Protein AF-A0AAD7JKG0-F1 (afdb_monomer_lite)

Foldseek 3Di:
DPPDDDDDPVVVLVVLCVCCVVPVVCLVVQCPPDPVSVVSRVLVNQQAQAQAALVSVVVVVVVPVVDDLVSNQVRHAHYEHEPHSPDDPVVVLVSLVSHLNHQEYHYRDDDDDPPVVVVSVVSNVRHDD

Secondary structure (DSSP, 8-state):
-PPP-PPPHHHHHHHHHHHHHH-GGGHHHHTTS-HHHHHHHHHHHHHEEEE-SHHHHHHHHHHHHHS-HHHHHHH--EEEEETTS---HHHHHHHHHH-TT-SEEEEE--SPPPTTTHHHHHT-TT-B-

Structure (mmCIF, N/CA/C/O backbone):
data_AF-A0AAD7JKG0-F1
#
_entry.id   AF-A0AAD7JKG0-F1
#
loop_
_atom_site.group_PDB
_atom_site.id
_atom_site.type_symbol
_atom_site.label_atom_id
_atom_site.label_alt_id
_atom_site.label_comp_id
_atom_site.label_asym_id
_atom_site.label_entity_id
_atom_site.label_seq_id
_atom_site.pdbx_PDB_ins_code
_atom_site.Cartn_x
_atom_site.Cartn_y
_atom_site.Cartn_z
_atom_site.occupancy
_atom_site.B_iso_or_equiv
_atom_site.auth_seq_id
_atom_site.auth_comp_id
_atom_site.auth_asym_id
_atom_site.auth_atom_id
_atom_site.pdbx_PDB_model_num
ATOM 1 N N . MET A 1 1 ? -18.645 13.462 36.920 1.00 46.62 1 MET A N 1
ATOM 2 C CA . MET A 1 1 ? -17.991 13.693 35.619 1.00 46.62 1 MET A CA 1
ATOM 3 C C . MET A 1 1 ? -18.339 12.491 34.778 1.00 46.62 1 MET A C 1
ATOM 5 O O . MET A 1 1 ? -17.689 11.463 34.912 1.00 46.62 1 MET A O 1
ATOM 9 N N . ASP A 1 2 ? -19.439 12.583 34.039 1.00 54.81 2 ASP A N 1
ATOM 10 C CA . ASP A 1 2 ? -19.833 11.528 33.114 1.00 54.81 2 ASP A CA 1
ATOM 11 C C . ASP A 1 2 ? -18.795 11.497 31.996 1.00 54.81 2 ASP A C 1
ATOM 13 O O . ASP A 1 2 ? -18.535 1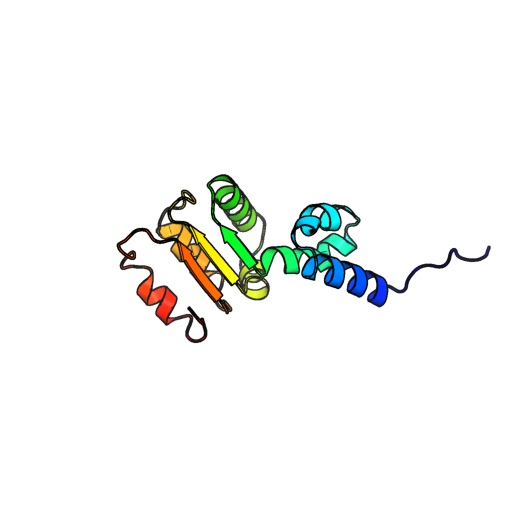2.517 31.355 1.00 54.81 2 ASP A O 1
ATOM 17 N N . ALA A 1 3 ? -18.111 10.363 31.851 1.00 70.75 3 ALA A N 1
ATOM 18 C CA . ALA A 1 3 ? -17.165 10.175 30.767 1.00 70.75 3 ALA A CA 1
ATOM 19 C C . ALA A 1 3 ? -17.933 10.312 29.449 1.00 70.75 3 ALA A C 1
ATOM 21 O O . ALA A 1 3 ? -18.944 9.638 29.245 1.00 70.75 3 ALA A O 1
ATOM 22 N N . GLU A 1 4 ? -17.472 11.210 28.583 1.00 76.75 4 GLU A N 1
ATOM 23 C CA . GLU A 1 4 ? -18.023 11.370 27.243 1.00 76.75 4 GLU A CA 1
ATOM 24 C C . GLU A 1 4 ? -18.021 9.997 26.546 1.00 76.75 4 GLU A C 1
ATOM 26 O O . GLU A 1 4 ? -17.022 9.273 26.651 1.00 76.75 4 GLU A O 1
ATOM 31 N N . PRO A 1 5 ? -19.132 9.574 25.916 1.00 75.94 5 PRO A N 1
ATOM 32 C CA . PRO A 1 5 ? -19.237 8.229 25.371 1.00 75.94 5 PRO A CA 1
ATOM 33 C C . PRO A 1 5 ? -18.178 8.025 24.282 1.00 75.94 5 PRO A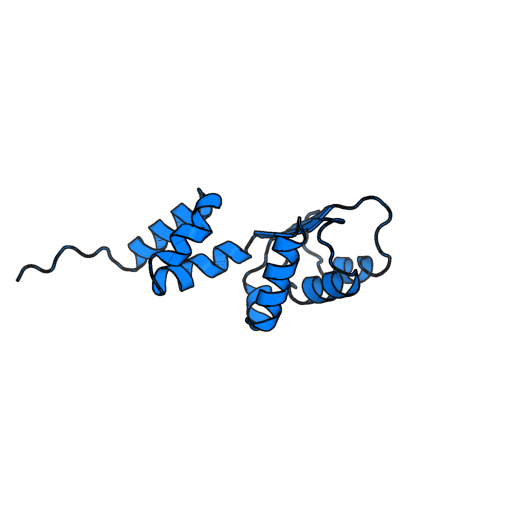 C 1
ATOM 35 O O . PRO A 1 5 ? -18.280 8.561 23.181 1.00 75.94 5 PRO A O 1
ATOM 38 N N . ALA A 1 6 ? -17.149 7.242 24.605 1.00 83.31 6 ALA A N 1
ATOM 39 C CA . ALA A 1 6 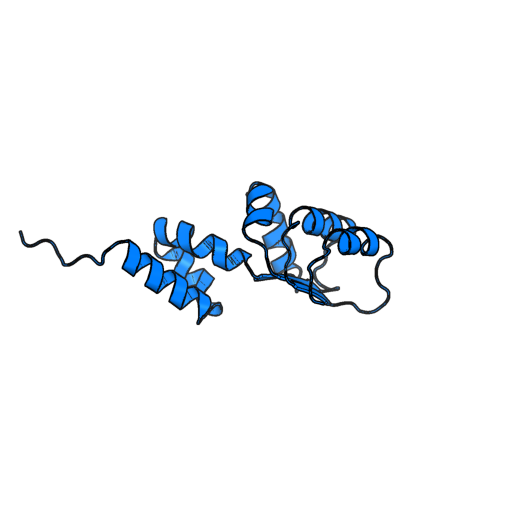? -16.090 6.868 23.681 1.00 83.31 6 ALA A CA 1
ATOM 40 C C . ALA A 1 6 ? -16.459 5.563 22.975 1.00 83.31 6 ALA A C 1
ATOM 42 O O . ALA A 1 6 ? -16.879 4.591 23.609 1.00 83.31 6 ALA A O 1
ATOM 43 N N . LEU A 1 7 ? -16.277 5.531 21.655 1.00 86.56 7 LEU A N 1
ATOM 44 C CA . LEU A 1 7 ? -16.452 4.306 20.892 1.00 86.56 7 LEU A CA 1
ATOM 45 C C . LEU A 1 7 ? -15.395 3.270 21.331 1.00 86.56 7 LEU A C 1
ATOM 47 O O . LEU A 1 7 ? -14.215 3.621 21.444 1.00 86.56 7 LEU A O 1
ATOM 51 N N . PRO A 1 8 ? -15.776 2.001 21.565 1.00 93.31 8 PRO A N 1
ATOM 52 C CA . PRO A 1 8 ? -14.818 0.926 21.795 1.00 93.31 8 PRO A CA 1
ATOM 53 C C . PRO A 1 8 ? -13.779 0.828 20.674 1.00 93.31 8 PRO A C 1
ATOM 55 O O . PRO A 1 8 ? -14.098 1.024 19.501 1.00 93.31 8 PRO A O 1
ATOM 58 N N . LEU A 1 9 ? -12.547 0.465 21.039 1.00 93.00 9 LEU A N 1
ATOM 59 C CA . LEU A 1 9 ? -11.406 0.403 20.122 1.00 93.00 9 LEU A CA 1
ATOM 60 C C . LEU A 1 9 ? -11.674 -0.443 18.875 1.00 93.00 9 LEU A C 1
ATOM 62 O O . LEU A 1 9 ? -11.341 -0.039 17.764 1.00 93.00 9 LEU A O 1
ATOM 66 N N . ASP A 1 10 ? -12.248 -1.623 19.082 1.00 93.81 10 ASP A N 1
ATOM 67 C CA . ASP A 1 10 ? -12.435 -2.603 18.017 1.00 93.81 10 ASP A CA 1
ATOM 68 C C . ASP A 1 10 ? -13.464 -2.106 16.998 1.00 93.81 10 ASP A C 1
ATOM 70 O O . ASP A 1 10 ? -13.252 -2.243 15.796 1.00 93.81 10 ASP A O 1
ATOM 74 N N . LEU A 1 11 ? -14.512 -1.420 17.471 1.00 95.62 11 LEU A N 1
ATOM 75 C CA . LEU A 1 11 ? -15.510 -0.786 16.610 1.00 95.62 11 LEU A CA 1
ATOM 76 C C . LEU A 1 11 ? -14.927 0.419 15.866 1.00 95.62 11 LEU A C 1
ATOM 78 O O . LEU A 1 11 ? -15.203 0.598 14.684 1.00 95.62 11 LEU A O 1
ATOM 82 N N . GLU A 1 12 ? -14.096 1.233 16.527 1.00 94.81 12 GLU A N 1
ATOM 83 C CA . GLU A 1 12 ? -13.381 2.336 15.869 1.00 94.81 12 GLU A CA 1
ATOM 84 C C . GLU A 1 12 ? -12.546 1.799 14.701 1.00 94.81 12 GLU A C 1
ATOM 86 O O . GLU A 1 12 ? -12.648 2.288 13.573 1.00 94.81 12 GLU A O 1
ATOM 91 N N . ARG A 1 13 ? -11.768 0.744 14.956 1.00 95.25 13 ARG A N 1
ATOM 92 C CA . ARG A 1 13 ? -10.941 0.085 13.949 1.00 95.25 13 ARG A CA 1
ATOM 93 C C . ARG A 1 13 ? -11.773 -0.479 12.800 1.00 95.25 13 ARG A C 1
ATOM 95 O O . ARG A 1 13 ? -11.451 -0.201 11.647 1.00 95.25 13 ARG A O 1
ATOM 102 N N . GLU A 1 14 ? -12.836 -1.220 13.101 1.00 96.12 14 GLU A N 1
ATOM 103 C CA . GLU A 1 14 ? -13.714 -1.824 12.094 1.00 96.12 14 GLU A CA 1
ATOM 104 C C . GLU A 1 14 ? -14.333 -0.768 11.169 1.00 96.12 14 GLU A C 1
ATOM 106 O O . GLU A 1 14 ? -14.355 -0.949 9.949 1.00 96.12 14 GLU A O 1
ATOM 111 N N . ILE A 1 15 ? -14.767 0.372 11.718 1.00 95.56 15 ILE A N 1
ATOM 112 C CA . ILE A 1 15 ? -15.310 1.486 10.930 1.00 95.56 15 ILE A CA 1
ATOM 113 C C . ILE A 1 15 ? -14.256 2.030 9.962 1.00 95.56 15 ILE A C 1
ATOM 115 O O . ILE A 1 15 ? -14.544 2.196 8.774 1.00 95.56 15 ILE A O 1
ATOM 119 N N . PHE A 1 16 ? -13.035 2.298 10.440 1.00 96.25 16 PHE A N 1
ATOM 120 C CA . PHE A 1 16 ? -11.973 2.837 9.588 1.00 96.25 16 PHE A CA 1
ATOM 121 C C . PHE A 1 16 ? -11.526 1.841 8.515 1.00 96.25 16 PHE A C 1
ATOM 123 O O . PHE A 1 16 ? -11.352 2.239 7.362 1.00 96.25 16 PHE A O 1
ATOM 130 N N . GLU A 1 17 ? -11.360 0.563 8.862 1.00 95.31 17 GLU A N 1
ATOM 131 C CA . GLU A 1 17 ? -10.977 -0.480 7.905 1.00 95.31 17 GLU A CA 1
ATOM 132 C C . GLU A 1 17 ? -12.070 -0.677 6.846 1.00 95.31 17 GLU A C 1
ATOM 134 O O . GLU A 1 17 ? -11.778 -0.716 5.650 1.00 95.31 17 GLU A O 1
ATOM 139 N N . THR A 1 18 ? -13.340 -0.696 7.255 1.00 95.44 18 THR A N 1
ATOM 140 C CA . THR A 1 18 ? -14.480 -0.808 6.336 1.00 95.44 18 THR A CA 1
ATOM 141 C C . THR A 1 18 ? -14.570 0.398 5.403 1.00 95.44 18 THR A C 1
ATOM 143 O O . THR A 1 18 ? -14.716 0.234 4.191 1.00 95.44 18 THR A O 1
ATOM 146 N N . ALA A 1 19 ? -14.426 1.617 5.931 1.00 95.25 19 ALA A N 1
ATOM 147 C CA . ALA A 1 19 ? -14.427 2.835 5.124 1.00 95.25 19 ALA A CA 1
ATOM 148 C C . ALA A 1 19 ? -13.272 2.849 4.109 1.00 95.25 19 ALA A C 1
ATOM 150 O O . ALA A 1 19 ? -13.479 3.186 2.943 1.00 95.25 19 ALA A O 1
ATOM 151 N N . ALA A 1 20 ? -12.078 2.430 4.531 1.00 93.69 20 ALA A N 1
ATOM 152 C CA . ALA A 1 20 ? -10.905 2.310 3.673 1.00 93.69 20 ALA A CA 1
ATOM 153 C C . ALA A 1 20 ? -11.104 1.300 2.530 1.00 93.69 20 ALA A C 1
ATOM 155 O O . ALA A 1 20 ? -10.705 1.575 1.397 1.00 93.69 20 ALA A O 1
ATOM 156 N N . LEU A 1 21 ? -11.731 0.153 2.810 1.00 91.56 21 LEU A N 1
ATOM 157 C CA . LEU A 1 21 ? -12.002 -0.890 1.817 1.00 91.56 21 LEU A CA 1
ATOM 158 C C . LEU A 1 21 ? -13.101 -0.489 0.824 1.00 91.56 21 LEU A C 1
ATOM 160 O O . LEU A 1 21 ? -12.953 -0.729 -0.373 1.00 91.56 21 LEU A O 1
ATOM 164 N N . LEU A 1 22 ? -14.186 0.126 1.303 1.00 93.62 22 LEU A N 1
ATOM 165 C CA . LEU A 1 22 ? -15.305 0.557 0.455 1.00 93.62 22 LEU A CA 1
ATOM 166 C C . LEU A 1 22 ? -14.967 1.801 -0.374 1.00 93.62 22 LEU A C 1
ATOM 168 O O . LEU A 1 22 ? -15.438 1.935 -1.504 1.00 93.62 22 LEU A O 1
ATOM 172 N N . TYR A 1 23 ? -14.130 2.695 0.160 1.00 93.38 23 TYR A N 1
ATOM 173 C CA . TYR A 1 23 ? -13.771 3.960 -0.479 1.00 93.38 23 TYR A CA 1
ATOM 174 C C . TYR A 1 23 ? -12.249 4.181 -0.501 1.00 93.38 23 TYR A C 1
ATOM 176 O O . TYR A 1 23 ? -11.750 5.093 0.169 1.00 93.38 23 TYR A O 1
ATOM 184 N N . PRO A 1 24 ? -11.486 3.434 -1.325 1.00 88.06 24 PRO A N 1
ATOM 185 C CA . PRO A 1 24 ? -10.021 3.520 -1.357 1.00 88.06 24 PRO A CA 1
ATOM 186 C C . PRO A 1 24 ? -9.478 4.929 -1.638 1.00 88.06 24 PRO A C 1
ATOM 188 O O . PRO A 1 24 ? -8.419 5.303 -1.142 1.00 88.06 24 PRO A O 1
ATOM 191 N N . GLY A 1 25 ? -10.223 5.759 -2.378 1.00 88.25 25 GLY A N 1
ATOM 192 C CA . GLY A 1 25 ? -9.860 7.161 -2.628 1.00 88.25 25 GLY A CA 1
ATOM 193 C C . GLY A 1 25 ? -9.770 8.027 -1.363 1.00 88.25 25 GLY A C 1
ATOM 194 O O . GLY A 1 25 ? -9.145 9.084 -1.392 1.00 88.25 25 GLY A O 1
ATOM 195 N N . THR A 1 26 ? -10.351 7.580 -0.244 1.00 91.38 26 THR A N 1
ATOM 196 C CA . THR A 1 26 ? -10.310 8.284 1.047 1.00 91.38 26 THR A CA 1
ATOM 197 C C . THR A 1 26 ? -9.122 7.885 1.923 1.00 91.38 26 THR A C 1
ATOM 199 O O . THR A 1 26 ? -8.832 8.594 2.886 1.00 91.38 26 THR A O 1
ATOM 202 N N . LEU A 1 27 ? -8.387 6.818 1.575 1.00 90.94 27 LEU A N 1
ATOM 203 C CA . LEU A 1 27 ? -7.233 6.316 2.335 1.00 90.94 27 LEU A CA 1
ATOM 204 C C . LEU A 1 27 ? -6.243 7.422 2.750 1.00 90.94 27 LEU A C 1
ATOM 206 O O . LEU A 1 27 ? -5.915 7.489 3.936 1.00 90.94 27 LEU A O 1
ATOM 210 N N . PRO A 1 28 ? -5.801 8.343 1.862 1.00 90.38 28 PRO A N 1
ATOM 211 C CA . PRO A 1 28 ? -4.862 9.398 2.252 1.00 90.38 28 PRO A CA 1
ATOM 212 C C . PRO A 1 28 ? -5.417 10.340 3.327 1.00 90.38 28 PRO A C 1
ATOM 214 O O . PRO A 1 28 ? -4.657 10.884 4.125 1.00 90.38 28 PRO A O 1
ATOM 217 N N . THR A 1 29 ? -6.736 10.539 3.353 1.00 94.38 29 THR A N 1
ATOM 218 C CA . THR A 1 29 ? -7.420 11.345 4.368 1.00 94.38 29 THR A CA 1
ATOM 219 C C . THR A 1 29 ? -7.533 10.572 5.677 1.00 94.38 29 THR A C 1
ATOM 221 O O . THR A 1 29 ? -7.200 11.116 6.729 1.00 94.38 29 THR A O 1
ATOM 224 N N . LEU A 1 30 ? -7.927 9.294 5.620 1.00 93.81 30 LEU A N 1
ATOM 225 C CA . LEU A 1 30 ? -8.068 8.436 6.803 1.00 93.81 30 LEU A CA 1
ATOM 226 C C . LEU A 1 30 ? -6.737 8.257 7.545 1.00 93.81 30 LEU A C 1
ATOM 228 O O . LEU A 1 30 ? -6.693 8.364 8.768 1.00 93.81 30 LEU A O 1
ATOM 232 N N . LEU A 1 31 ? -5.628 8.103 6.817 1.00 92.81 31 LEU A N 1
ATOM 233 C CA . LEU A 1 31 ? -4.283 7.983 7.397 1.00 92.81 31 LEU A CA 1
ATOM 234 C C . LEU A 1 31 ? -3.853 9.199 8.233 1.00 92.81 31 LEU A C 1
ATOM 236 O O . LEU A 1 31 ? -2.924 9.101 9.032 1.00 92.81 31 LEU A O 1
ATOM 240 N N . ARG A 1 32 ? -4.508 10.352 8.058 1.00 94.56 32 ARG A N 1
ATOM 241 C CA . ARG A 1 32 ? -4.182 11.601 8.761 1.00 94.56 32 ARG A CA 1
ATOM 242 C C . ARG A 1 32 ? -5.025 11.834 10.012 1.00 94.56 32 ARG A C 1
ATOM 244 O O . ARG A 1 32 ? -4.766 12.806 10.714 1.00 94.56 32 ARG A O 1
ATOM 251 N N . VAL A 1 33 ? -6.009 10.975 10.291 1.00 94.94 33 VAL A N 1
ATOM 252 C CA . VAL A 1 33 ? -6.951 11.156 11.406 1.00 94.94 33 VAL A CA 1
ATOM 253 C C . VAL A 1 33 ? -6.251 11.018 12.756 1.00 94.94 33 VAL A C 1
ATOM 255 O O . VAL A 1 33 ? -6.383 11.880 13.620 1.00 94.94 33 VAL A O 1
ATOM 258 N N . SER A 1 34 ? -5.486 9.943 12.953 1.00 94.38 34 SER A N 1
ATOM 259 C CA . SER A 1 34 ? -4.718 9.720 14.178 1.00 94.38 34 SER A CA 1
ATOM 260 C C . SER A 1 34 ? -3.580 8.729 13.942 1.00 94.38 34 SER A C 1
ATOM 262 O O . SER A 1 34 ? -3.580 7.978 12.967 1.00 94.38 34 SER A O 1
ATOM 264 N N . ARG A 1 35 ? -2.614 8.673 14.871 1.00 94.12 35 ARG A N 1
ATOM 265 C CA . ARG A 1 35 ? -1.528 7.677 14.813 1.00 94.12 35 ARG A CA 1
ATOM 266 C C . ARG A 1 35 ? -2.050 6.236 14.855 1.00 94.12 35 ARG A C 1
ATOM 268 O O . ARG A 1 35 ? -1.446 5.373 14.230 1.00 94.12 35 ARG A O 1
ATOM 275 N N . ARG A 1 36 ? -3.154 5.969 15.566 1.00 94.19 36 ARG A N 1
ATOM 276 C CA . ARG A 1 36 ? -3.743 4.621 15.632 1.00 94.19 36 ARG A CA 1
ATOM 277 C C . ARG A 1 36 ? -4.374 4.225 14.307 1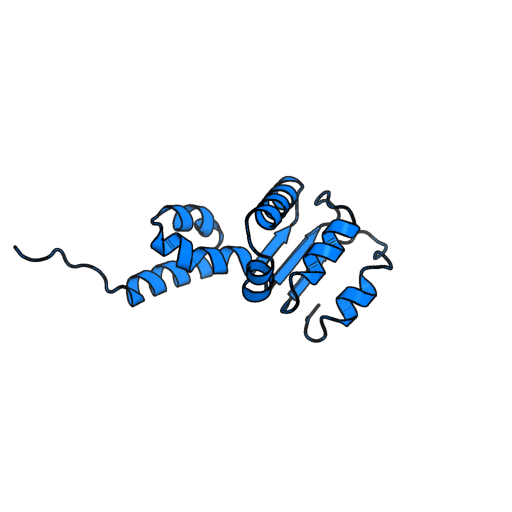.00 94.19 36 ARG A C 1
ATOM 279 O O . ARG A 1 36 ? -4.092 3.145 13.804 1.00 94.19 36 ARG A O 1
ATOM 286 N N . VAL A 1 37 ? -5.150 5.136 13.718 1.00 94.25 37 VAL A N 1
ATOM 287 C CA . VAL A 1 37 ? -5.771 4.917 12.407 1.00 94.25 37 VAL A CA 1
ATOM 288 C C . VAL A 1 37 ? -4.700 4.714 11.340 1.00 94.25 37 VAL A C 1
ATOM 290 O O . VAL A 1 37 ? -4.838 3.821 10.514 1.00 94.25 37 VAL A O 1
ATOM 293 N N . LEU A 1 38 ? -3.589 5.457 11.399 1.00 94.00 38 LEU A N 1
ATOM 294 C CA . LEU A 1 38 ? -2.449 5.223 10.513 1.00 94.00 38 LEU A CA 1
ATOM 295 C C . LEU A 1 38 ? -1.958 3.772 10.596 1.00 94.00 38 LEU A C 1
ATOM 297 O O . LEU A 1 38 ? -1.824 3.130 9.563 1.00 94.00 38 LEU A O 1
ATOM 301 N N . VAL A 1 39 ? -1.750 3.234 11.800 1.00 93.31 39 VAL A N 1
ATOM 302 C CA . VAL A 1 39 ? -1.278 1.849 11.985 1.00 93.31 39 VAL A CA 1
ATOM 303 C C . VAL A 1 39 ? -2.274 0.819 11.441 1.00 93.31 39 VAL A C 1
ATOM 305 O O . VAL A 1 39 ? -1.854 -0.179 10.864 1.00 93.31 39 VAL A O 1
ATOM 308 N N . TRP A 1 40 ? -3.579 1.048 11.598 1.00 94.38 40 TRP A N 1
ATOM 309 C CA . TRP A 1 40 ? -4.606 0.122 11.105 1.00 94.38 40 TRP A CA 1
ATOM 310 C C . TRP A 1 40 ? -4.766 0.164 9.584 1.00 94.38 40 TRP A C 1
ATOM 312 O O . TRP A 1 40 ? -4.950 -0.868 8.945 1.00 94.38 40 TRP A O 1
ATOM 322 N N . ILE A 1 41 ? -4.683 1.358 8.998 1.00 95.12 41 ILE A N 1
ATOM 323 C CA . ILE A 1 41 ? -5.047 1.600 7.600 1.00 95.12 41 ILE A CA 1
ATOM 324 C C . ILE A 1 41 ? -3.849 1.548 6.657 1.00 95.12 41 ILE A C 1
ATOM 326 O O . ILE A 1 41 ? -4.013 1.222 5.482 1.00 95.12 41 ILE A O 1
ATOM 330 N N . GLU A 1 42 ? -2.635 1.819 7.137 1.00 92.69 42 GLU A N 1
ATOM 331 C CA . GLU A 1 42 ? -1.439 1.763 6.298 1.00 92.69 42 GLU A CA 1
ATOM 332 C C . GLU A 1 42 ? -1.267 0.395 5.606 1.00 92.69 42 GLU A C 1
ATOM 334 O O . GLU A 1 42 ? -1.092 0.400 4.389 1.00 92.69 42 GLU A O 1
ATOM 339 N N . PRO A 1 43 ? -1.431 -0.766 6.270 1.00 92.56 43 PRO A N 1
ATOM 340 C CA . PRO A 1 43 ? -1.461 -2.071 5.598 1.00 92.56 43 PRO A CA 1
ATOM 341 C C . PRO A 1 43 ? -2.418 -2.144 4.398 1.00 92.56 43 PRO A C 1
ATOM 343 O O . PRO A 1 43 ? -2.068 -2.678 3.345 1.00 92.56 43 PRO A O 1
ATOM 346 N N . LEU A 1 44 ? -3.613 -1.557 4.523 1.00 91.62 44 LEU A N 1
ATOM 347 C CA . LEU A 1 44 ? -4.634 -1.567 3.474 1.00 91.62 44 LEU A CA 1
ATOM 348 C C . LEU A 1 44 ? -4.234 -0.712 2.268 1.00 91.62 44 LEU A C 1
ATOM 350 O O . LEU A 1 44 ? -4.541 -1.084 1.137 1.00 91.62 44 LEU A O 1
ATOM 354 N N . LEU A 1 45 ? -3.503 0.387 2.490 1.00 90.81 45 LEU A N 1
ATOM 355 C CA . LEU A 1 45 ? -2.957 1.211 1.407 1.00 90.81 45 LEU A CA 1
ATOM 356 C C . LEU A 1 45 ? -1.968 0.421 0.538 1.00 90.81 45 LEU A C 1
ATOM 358 O O . LEU A 1 45 ? -1.967 0.571 -0.682 1.00 90.81 45 LEU A O 1
ATOM 362 N N . TYR A 1 46 ? -1.137 -0.422 1.154 1.00 91.56 46 TYR A N 1
ATOM 363 C CA . TYR A 1 46 ? -0.130 -1.212 0.438 1.00 91.56 46 TYR A CA 1
ATOM 364 C C . TYR A 1 46 ? -0.671 -2.541 -0.101 1.00 91.56 46 TYR A C 1
ATOM 366 O O . TYR A 1 46 ? 0.019 -3.208 -0.870 1.00 91.56 46 TYR A O 1
ATOM 374 N N . ARG A 1 47 ? -1.914 -2.907 0.234 1.00 90.94 47 ARG A N 1
ATOM 375 C CA . ARG A 1 47 ? -2.528 -4.166 -0.203 1.00 90.94 47 ARG A CA 1
ATOM 376 C C . ARG A 1 47 ? -2.599 -4.308 -1.718 1.00 90.94 47 ARG A C 1
ATOM 378 O O . ARG A 1 47 ? -2.321 -5.387 -2.247 1.00 90.94 47 ARG A O 1
ATOM 385 N N . ALA A 1 48 ? -2.955 -3.226 -2.403 1.00 89.06 48 ALA A N 1
ATOM 386 C CA . ALA A 1 48 ? -3.042 -3.162 -3.854 1.00 89.06 48 ALA A CA 1
ATOM 387 C C . ALA A 1 48 ? -2.247 -1.962 -4.380 1.00 89.06 48 ALA A C 1
ATOM 389 O O . ALA A 1 48 ? -2.737 -0.834 -4.412 1.00 89.06 48 ALA A O 1
ATOM 390 N N . LEU A 1 49 ? -1.008 -2.207 -4.803 1.00 91.38 49 LEU A N 1
ATOM 391 C CA . LEU A 1 49 ? -0.129 -1.169 -5.325 1.00 91.38 49 LEU A CA 1
ATOM 392 C C . LEU A 1 49 ? -0.304 -1.009 -6.829 1.00 91.38 49 LEU A C 1
ATOM 394 O O . LEU A 1 49 ? -0.150 -1.955 -7.600 1.00 91.38 49 LEU A O 1
ATOM 398 N N . ARG A 1 50 ? -0.564 0.226 -7.254 1.00 90.38 50 ARG A N 1
ATOM 399 C CA . ARG A 1 50 ? -0.626 0.609 -8.663 1.00 90.38 50 ARG A CA 1
ATOM 400 C C . ARG A 1 50 ? 0.501 1.585 -8.974 1.00 90.38 50 ARG A C 1
ATOM 402 O O . ARG A 1 50 ? 0.484 2.727 -8.528 1.00 90.38 50 ARG A O 1
ATOM 409 N N . ILE A 1 51 ? 1.470 1.123 -9.753 1.00 91.06 51 ILE A N 1
ATOM 410 C CA . ILE A 1 51 ? 2.653 1.881 -10.157 1.00 91.06 51 ILE A CA 1
ATOM 411 C C . ILE A 1 51 ? 2.493 2.242 -11.631 1.00 91.06 51 ILE A C 1
ATOM 413 O O . ILE A 1 51 ? 2.978 1.544 -12.523 1.00 91.06 51 ILE A O 1
ATOM 417 N N . ASP A 1 52 ? 1.741 3.307 -11.898 1.00 90.00 52 ASP A N 1
ATOM 418 C CA . ASP A 1 52 ? 1.354 3.708 -13.253 1.00 90.00 52 ASP A CA 1
ATOM 419 C C . ASP A 1 52 ? 2.060 4.961 -13.780 1.00 90.00 52 ASP A C 1
ATOM 421 O O . ASP A 1 52 ? 2.047 5.207 -14.986 1.00 90.00 52 ASP A O 1
ATOM 425 N N . SER A 1 53 ? 2.733 5.699 -12.900 1.00 90.62 53 SER A N 1
ATOM 426 C CA . SER A 1 53 ? 3.401 6.960 -13.214 1.00 90.62 53 SER A CA 1
ATOM 427 C C . SER A 1 53 ? 4.745 7.107 -12.485 1.00 90.62 53 SER A C 1
ATOM 429 O O . SER A 1 53 ? 4.932 6.515 -11.415 1.00 90.62 53 SER A O 1
ATOM 431 N N . PRO A 1 54 ? 5.660 7.964 -12.984 1.00 90.50 54 PRO A N 1
ATOM 432 C CA . PRO A 1 54 ? 6.916 8.288 -12.297 1.00 90.50 54 PRO A CA 1
ATOM 433 C C . PRO A 1 54 ? 6.723 8.809 -10.870 1.00 90.50 54 PRO A C 1
ATOM 435 O O . PRO A 1 54 ? 7.545 8.556 -9.996 1.00 90.50 54 PRO A O 1
ATOM 438 N N . LYS A 1 55 ? 5.601 9.493 -10.603 1.00 91.19 55 LYS A N 1
ATOM 439 C CA . LYS A 1 55 ? 5.259 9.973 -9.257 1.00 91.19 55 LYS A CA 1
ATOM 440 C C . LYS A 1 55 ? 4.984 8.813 -8.300 1.00 91.19 55 LYS A C 1
ATOM 442 O O . LYS A 1 55 ? 5.527 8.795 -7.201 1.00 91.19 55 LYS A O 1
ATOM 447 N N . THR A 1 56 ? 4.169 7.842 -8.722 1.00 90.50 56 THR A N 1
ATOM 448 C CA . THR A 1 56 ? 3.894 6.637 -7.917 1.00 90.50 56 THR A CA 1
ATOM 449 C C . THR A 1 56 ? 5.144 5.781 -7.737 1.00 90.50 56 THR A C 1
ATOM 451 O O . THR A 1 56 ? 5.402 5.308 -6.639 1.00 90.50 56 THR A O 1
ATOM 454 N N . ALA A 1 57 ? 5.965 5.654 -8.782 1.00 91.00 57 ALA A N 1
ATOM 455 C CA . ALA A 1 57 ? 7.237 4.945 -8.739 1.00 91.00 57 ALA A CA 1
ATOM 456 C C . ALA A 1 57 ? 8.199 5.545 -7.702 1.00 91.00 57 ALA A C 1
ATOM 458 O O . ALA A 1 57 ? 8.651 4.830 -6.813 1.00 91.00 57 ALA A O 1
ATOM 459 N N . ALA A 1 58 ? 8.422 6.862 -7.744 1.00 92.25 58 ALA A N 1
ATOM 460 C CA . ALA A 1 58 ? 9.274 7.556 -6.779 1.00 92.25 58 ALA A CA 1
ATOM 461 C C . ALA A 1 58 ? 8.736 7.464 -5.338 1.00 92.25 58 ALA A C 1
ATOM 463 O O . ALA A 1 58 ? 9.504 7.358 -4.384 1.00 92.25 58 ALA A O 1
ATOM 464 N N . ALA A 1 59 ? 7.409 7.481 -5.160 1.00 90.69 59 ALA A N 1
ATOM 465 C CA . ALA A 1 59 ? 6.800 7.297 -3.845 1.00 90.69 59 ALA A CA 1
ATOM 466 C C . ALA A 1 59 ? 7.074 5.895 -3.275 1.00 90.69 59 ALA A C 1
ATOM 468 O O . ALA A 1 59 ? 7.374 5.771 -2.088 1.00 90.69 59 ALA A O 1
ATOM 469 N N . ILE A 1 60 ? 7.015 4.853 -4.112 1.00 91.00 60 ILE A N 1
ATOM 470 C CA . ILE A 1 60 ? 7.328 3.481 -3.695 1.00 91.00 60 ILE A CA 1
ATOM 471 C C . ILE A 1 60 ? 8.829 3.285 -3.483 1.00 91.00 60 ILE A C 1
ATOM 473 O O . ILE A 1 60 ? 9.198 2.652 -2.503 1.00 91.00 60 ILE A O 1
ATOM 477 N N . GLU A 1 61 ? 9.697 3.873 -4.308 1.00 90.94 61 GLU A N 1
ATOM 478 C CA . GLU A 1 61 ? 11.150 3.868 -4.062 1.00 90.94 61 GLU A CA 1
ATOM 479 C C . GLU A 1 61 ? 11.476 4.470 -2.696 1.00 90.94 61 GLU A C 1
ATOM 481 O O . GLU A 1 61 ? 12.158 3.851 -1.883 1.00 90.94 61 GLU A O 1
ATOM 486 N N . ARG A 1 62 ? 10.885 5.625 -2.380 1.00 90.94 62 ARG A N 1
ATOM 487 C CA . ARG A 1 62 ? 11.031 6.235 -1.058 1.00 90.94 62 ARG A CA 1
ATOM 488 C C . ARG A 1 62 ? 10.469 5.344 0.052 1.00 90.94 62 ARG A C 1
ATOM 490 O O . ARG A 1 62 ? 11.033 5.286 1.140 1.00 90.94 62 ARG A O 1
ATOM 497 N N . ALA A 1 63 ? 9.365 4.641 -0.196 1.00 90.88 63 ALA A N 1
ATOM 498 C CA . ALA A 1 63 ? 8.834 3.680 0.764 1.00 90.88 63 ALA A CA 1
ATOM 499 C C . ALA A 1 63 ? 9.792 2.494 0.973 1.00 90.88 63 ALA A C 1
ATOM 501 O O . ALA A 1 63 ? 9.917 2.032 2.101 1.00 90.88 63 ALA A O 1
ATOM 502 N N . MET A 1 64 ? 10.489 2.029 -0.069 1.00 89.12 64 MET A N 1
ATOM 503 C CA . MET A 1 64 ? 11.497 0.966 0.031 1.00 89.12 64 MET A CA 1
ATOM 504 C C . MET A 1 64 ? 12.711 1.386 0.870 1.00 89.12 64 MET A C 1
ATOM 506 O O . MET A 1 64 ? 13.308 0.539 1.524 1.00 89.12 64 MET A O 1
ATOM 510 N N . GLU A 1 65 ? 13.071 2.672 0.870 1.00 89.75 65 GLU A N 1
ATOM 511 C CA . GLU A 1 65 ? 14.149 3.210 1.715 1.00 89.75 65 GLU A CA 1
ATOM 512 C C . GLU A 1 65 ? 13.733 3.342 3.186 1.00 89.75 65 GLU A C 1
ATOM 514 O O . GLU A 1 65 ? 14.547 3.164 4.090 1.00 89.75 65 GLU A O 1
ATOM 519 N N . LEU A 1 66 ? 12.465 3.682 3.432 1.00 90.62 66 LEU A N 1
ATOM 520 C CA . LEU A 1 66 ? 11.962 3.997 4.770 1.00 90.62 66 LEU A CA 1
ATOM 521 C C . LEU A 1 66 ? 11.378 2.791 5.511 1.00 90.62 66 LEU A C 1
ATOM 523 O O . LEU A 1 66 ? 11.296 2.817 6.740 1.00 90.62 66 LEU A O 1
ATOM 527 N N . LYS A 1 67 ? 10.916 1.765 4.790 1.00 89.44 67 LYS A N 1
ATOM 528 C CA . LYS A 1 67 ? 10.213 0.613 5.363 1.00 89.44 67 LYS A CA 1
ATOM 529 C C . LYS A 1 67 ? 11.047 -0.660 5.238 1.00 89.44 67 LYS A C 1
ATOM 531 O O . LYS A 1 67 ? 11.719 -0.856 4.228 1.00 89.44 67 LYS A O 1
ATOM 536 N N . PRO A 1 68 ? 10.984 -1.556 6.238 1.00 89.69 68 PRO A N 1
ATOM 537 C CA . PRO A 1 68 ? 11.669 -2.835 6.153 1.00 89.69 68 PRO A CA 1
ATOM 538 C C . PRO A 1 68 ? 11.093 -3.670 5.006 1.00 89.69 68 PRO A C 1
ATOM 540 O O . PRO A 1 68 ? 9.908 -3.580 4.685 1.00 89.69 68 PRO A O 1
ATOM 543 N N . SER A 1 69 ? 11.921 -4.537 4.425 1.00 86.06 69 SER A N 1
ATOM 544 C CA . SER A 1 69 ? 11.509 -5.454 3.357 1.00 86.06 69 SER A CA 1
ATOM 545 C C . SER A 1 69 ? 10.327 -6.344 3.756 1.00 86.06 69 SER A C 1
ATOM 547 O O . SER A 1 69 ? 9.456 -6.592 2.925 1.00 86.06 69 SER A O 1
ATOM 549 N N . SER A 1 70 ? 10.250 -6.749 5.030 1.00 88.31 70 SER A N 1
ATOM 550 C CA . SER A 1 70 ? 9.136 -7.539 5.571 1.00 88.31 70 SER A CA 1
ATOM 551 C C . SER A 1 70 ? 7.786 -6.822 5.486 1.00 88.31 70 SER A C 1
ATOM 553 O O . SER A 1 70 ? 6.744 -7.448 5.338 1.00 88.31 70 SER A O 1
ATOM 555 N N . PHE A 1 71 ? 7.776 -5.487 5.510 1.00 89.12 71 PHE A N 1
ATOM 556 C CA . PHE A 1 71 ? 6.529 -4.742 5.381 1.00 89.12 71 PHE A CA 1
ATOM 557 C C . PHE A 1 71 ? 5.874 -4.979 4.016 1.00 89.12 71 PHE A C 1
ATOM 559 O O . PHE A 1 71 ? 4.653 -5.085 3.924 1.00 89.12 71 PHE A O 1
ATOM 566 N N . PHE A 1 72 ? 6.668 -5.069 2.950 1.00 88.31 72 PHE A N 1
ATOM 567 C CA . PHE A 1 72 ? 6.136 -5.316 1.613 1.00 88.31 72 PHE A CA 1
ATOM 568 C C . PHE A 1 72 ? 5.708 -6.769 1.438 1.00 88.31 72 PHE A C 1
ATOM 570 O O . PHE A 1 72 ? 4.660 -7.007 0.842 1.00 88.31 72 PHE A O 1
ATOM 577 N N . SER A 1 73 ? 6.455 -7.723 2.005 1.00 88.25 73 SER A N 1
ATOM 578 C CA . SER A 1 73 ? 6.087 -9.138 1.922 1.00 88.25 73 SER A CA 1
ATOM 579 C C . SER A 1 73 ? 4.746 -9.435 2.577 1.00 88.25 73 SER A C 1
ATOM 581 O O . SER A 1 73 ? 3.978 -10.227 2.038 1.00 88.25 73 SER A O 1
ATOM 583 N N . ASP A 1 74 ? 4.462 -8.782 3.704 1.00 89.62 74 ASP A N 1
ATOM 584 C CA . ASP A 1 74 ? 3.291 -9.097 4.522 1.00 89.62 74 ASP A CA 1
ATOM 585 C C . ASP A 1 74 ? 2.033 -8.371 4.028 1.00 89.62 74 ASP A C 1
ATOM 587 O O . ASP A 1 74 ? 0.918 -8.878 4.164 1.00 89.62 74 ASP A O 1
ATOM 591 N N . ASN A 1 75 ? 2.201 -7.182 3.439 1.00 91.06 75 ASN A N 1
ATOM 592 C CA . ASN A 1 75 ? 1.077 -6.319 3.083 1.00 91.06 75 ASN A CA 1
ATOM 593 C C . ASN A 1 75 ? 0.750 -6.321 1.588 1.00 91.06 75 ASN A C 1
ATOM 595 O O . ASN A 1 75 ? -0.421 -6.186 1.247 1.00 91.06 75 ASN A O 1
ATOM 599 N N . VAL A 1 76 ? 1.722 -6.485 0.683 1.00 92.00 76 VAL A N 1
ATOM 600 C CA . VAL A 1 76 ? 1.476 -6.368 -0.766 1.00 92.00 76 VAL A CA 1
ATOM 601 C C . VAL A 1 76 ? 0.896 -7.666 -1.325 1.00 92.00 76 VAL A C 1
ATOM 603 O O . VAL A 1 76 ? 1.578 -8.682 -1.418 1.00 92.00 76 VAL A O 1
ATOM 606 N N . GLN A 1 77 ? -0.362 -7.613 -1.770 1.00 90.31 77 GLN A N 1
ATOM 607 C CA . GLN A 1 77 ? -1.073 -8.766 -2.341 1.00 90.31 77 GLN A CA 1
ATOM 608 C C . GLN A 1 77 ? -1.369 -8.592 -3.828 1.00 90.31 77 GLN A C 1
ATOM 610 O O . GLN A 1 77 ? -1.416 -9.564 -4.575 1.00 90.31 77 GLN A O 1
ATOM 615 N N . SER A 1 78 ? -1.610 -7.362 -4.270 1.00 89.50 78 SER A N 1
ATOM 616 C CA . SER A 1 78 ? -1.890 -7.047 -5.668 1.00 89.50 78 SER A CA 1
ATOM 617 C C . SER A 1 78 ? -0.937 -5.973 -6.154 1.00 89.50 78 SER A C 1
ATOM 619 O O . SER A 1 78 ? -0.761 -4.949 -5.496 1.00 89.50 78 SER A O 1
ATOM 621 N N . LEU A 1 79 ? -0.328 -6.197 -7.311 1.00 90.19 79 LEU A N 1
ATOM 622 C CA . LEU A 1 79 ? 0.638 -5.273 -7.881 1.00 90.19 79 LEU A CA 1
ATOM 623 C C . LEU A 1 79 ? 0.336 -5.035 -9.354 1.00 90.19 79 LEU A C 1
ATOM 625 O O . LEU A 1 79 ? 0.262 -5.968 -10.148 1.00 90.19 79 LEU A O 1
ATOM 629 N N . TYR A 1 80 ? 0.202 -3.765 -9.715 1.00 89.06 80 TYR A N 1
ATOM 630 C CA . TYR A 1 80 ? 0.185 -3.307 -11.092 1.00 89.06 80 TYR A CA 1
ATOM 631 C C . TYR A 1 80 ? 1.441 -2.486 -11.382 1.00 89.06 80 TYR A C 1
ATOM 633 O O . TYR A 1 80 ? 1.690 -1.496 -10.695 1.00 89.06 80 TYR A O 1
ATOM 641 N N . ILE A 1 81 ? 2.203 -2.846 -12.417 1.00 88.38 81 ILE A N 1
ATOM 642 C CA . ILE A 1 81 ? 3.345 -2.047 -12.894 1.00 88.38 81 ILE A CA 1
ATOM 643 C C . ILE A 1 81 ? 3.123 -1.671 -14.358 1.00 88.38 81 ILE A C 1
ATOM 645 O O . ILE A 1 81 ? 3.063 -2.536 -15.228 1.00 88.38 81 ILE A 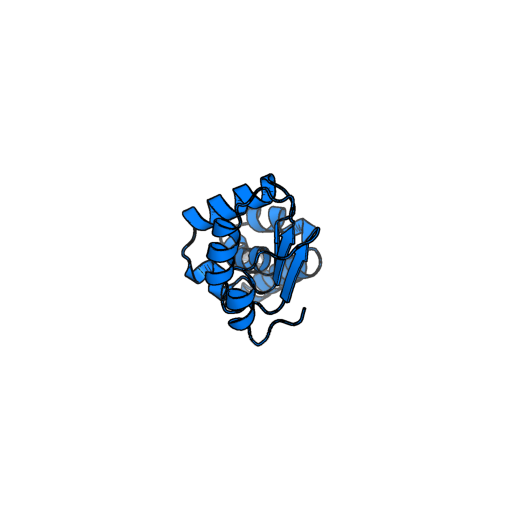O 1
ATOM 649 N N . SER A 1 82 ? 3.048 -0.373 -14.640 1.00 86.44 82 SER A N 1
ATOM 650 C CA . SER A 1 82 ? 2.982 0.177 -15.998 1.00 86.44 82 SER A CA 1
ATOM 651 C C . SER A 1 82 ? 4.359 0.228 -16.658 1.00 86.44 82 SER A C 1
ATOM 653 O O . SER A 1 82 ? 5.355 0.563 -16.013 1.00 86.44 82 SER A O 1
ATOM 655 N N . SER A 1 83 ? 4.420 0.022 -17.975 1.00 81.12 83 SER A N 1
ATOM 656 C CA . SER A 1 83 ? 5.616 0.265 -18.790 1.00 81.12 83 SER A CA 1
ATOM 657 C C . SER A 1 83 ? 6.139 1.696 -18.655 1.00 81.12 83 SER A C 1
ATOM 659 O O . SER A 1 83 ? 7.347 1.905 -18.746 1.00 81.12 83 SER A O 1
ATOM 661 N N . TYR A 1 84 ? 5.253 2.653 -18.369 1.00 82.25 84 TYR A N 1
ATOM 662 C CA . TYR A 1 84 ? 5.539 4.087 -18.288 1.00 82.25 84 TYR A CA 1
ATOM 663 C C . TYR A 1 84 ? 5.870 4.594 -16.881 1.00 82.25 84 TYR A C 1
ATOM 665 O O . TYR A 1 84 ? 6.030 5.797 -16.685 1.00 82.25 84 TYR A O 1
ATOM 673 N N . CYS A 1 85 ? 5.992 3.710 -15.886 1.00 83.31 85 CYS A N 1
ATOM 674 C CA . CYS A 1 85 ? 6.291 4.141 -14.520 1.00 83.31 85 CYS A CA 1
ATOM 675 C C . CYS A 1 85 ? 7.695 4.746 -14.349 1.00 83.31 85 CYS A C 1
ATOM 677 O O . CYS A 1 85 ? 7.971 5.340 -13.316 1.00 83.31 85 CYS A O 1
ATOM 679 N N . GLY A 1 86 ? 8.585 4.595 -15.335 1.00 84.56 86 GLY A N 1
ATOM 680 C CA . GLY A 1 86 ? 9.955 5.110 -15.285 1.00 84.56 86 GLY A CA 1
ATOM 681 C C . GLY A 1 86 ? 10.956 4.198 -14.568 1.00 84.56 86 GLY A C 1
ATOM 682 O O . GLY A 1 86 ? 12.152 4.463 -14.631 1.00 84.56 86 GLY A O 1
ATOM 683 N N . TRP A 1 87 ? 10.511 3.100 -13.945 1.00 87.06 87 TRP A N 1
ATOM 684 C CA . TRP A 1 87 ? 11.426 2.144 -13.319 1.00 87.06 87 TRP A CA 1
ATOM 685 C C . TRP A 1 87 ? 12.263 1.359 -14.333 1.00 87.06 87 TRP A C 1
ATOM 687 O O . TRP A 1 87 ? 11.695 0.747 -15.247 1.00 87.06 87 TRP A O 1
ATOM 697 N N . PRO A 1 88 ? 13.587 1.255 -14.108 1.00 84.75 88 PRO A N 1
ATOM 698 C CA . PRO A 1 88 ? 14.417 0.258 -14.764 1.00 84.75 88 PRO A CA 1
ATOM 699 C C . PRO A 1 88 ? 13.903 -1.164 -14.501 1.00 84.75 88 PRO A C 1
ATOM 701 O O . PRO A 1 88 ? 13.355 -1.463 -13.436 1.00 84.75 88 PRO A O 1
ATOM 704 N N . ASN A 1 89 ? 14.160 -2.084 -15.436 1.00 81.62 89 ASN A N 1
ATOM 705 C CA . ASN A 1 89 ? 13.802 -3.499 -15.268 1.00 81.62 89 ASN A CA 1
ATOM 706 C C . ASN A 1 89 ? 14.411 -4.114 -13.996 1.00 81.62 89 ASN A C 1
ATOM 708 O O . ASN A 1 89 ? 13.771 -4.945 -13.357 1.00 81.62 89 ASN A O 1
ATOM 712 N N . GLN A 1 90 ? 15.604 -3.667 -13.591 1.00 82.44 90 GLN A N 1
ATOM 713 C CA . GLN A 1 90 ? 16.244 -4.128 -12.361 1.00 82.44 90 GLN A CA 1
ATOM 714 C C . GLN A 1 90 ? 15.420 -3.770 -11.118 1.00 82.44 90 GLN A C 1
ATOM 716 O O . GLN A 1 90 ? 15.171 -4.641 -10.290 1.00 82.44 90 GLN A O 1
ATOM 721 N N . THR A 1 91 ? 14.943 -2.525 -11.012 1.00 85.38 91 THR A N 1
ATOM 722 C CA . THR A 1 91 ? 14.104 -2.065 -9.893 1.00 85.38 91 THR A CA 1
ATOM 723 C C . THR A 1 91 ? 12.799 -2.849 -9.827 1.00 85.38 91 THR A C 1
ATOM 725 O O . THR A 1 91 ? 12.413 -3.307 -8.754 1.00 85.38 91 THR A O 1
ATOM 728 N N . ARG A 1 92 ? 12.169 -3.104 -10.984 1.00 84.56 92 ARG A N 1
ATOM 729 C CA . ARG A 1 92 ? 10.962 -3.943 -11.074 1.00 84.56 92 ARG A CA 1
ATOM 730 C C . ARG A 1 92 ? 11.214 -5.347 -10.528 1.00 84.56 92 ARG A C 1
ATOM 732 O O . ARG A 1 92 ? 10.456 -5.813 -9.686 1.00 84.56 92 ARG A O 1
ATOM 739 N N . CYS A 1 93 ? 12.289 -6.006 -10.965 1.00 82.44 93 CYS A N 1
ATOM 740 C CA . CYS A 1 93 ? 12.646 -7.343 -10.489 1.00 82.44 93 CYS A CA 1
ATOM 741 C C . CYS A 1 93 ? 12.971 -7.362 -8.989 1.00 82.44 93 CYS A C 1
ATOM 743 O O . CYS A 1 93 ? 12.536 -8.273 -8.288 1.00 82.44 93 CYS A O 1
ATOM 745 N N . THR A 1 94 ? 13.709 -6.369 -8.486 1.00 85.69 94 THR A N 1
ATOM 746 C CA . THR A 1 94 ? 14.008 -6.243 -7.053 1.00 85.69 94 THR A CA 1
ATOM 747 C C . THR A 1 94 ? 12.726 -6.093 -6.240 1.00 85.69 94 THR A C 1
ATOM 749 O O . THR A 1 94 ? 12.548 -6.811 -5.262 1.00 85.69 94 THR A O 1
ATOM 752 N N . PHE A 1 95 ? 11.804 -5.227 -6.669 1.00 86.50 95 PHE A N 1
ATOM 753 C CA . PHE A 1 95 ? 10.538 -5.026 -5.970 1.00 86.50 95 PHE A CA 1
ATOM 754 C C . PHE A 1 95 ? 9.640 -6.270 -6.009 1.00 86.50 95 PHE A C 1
ATOM 756 O O . PHE A 1 95 ? 9.069 -6.650 -4.991 1.00 86.50 95 PHE A O 1
ATOM 763 N N . LEU A 1 96 ? 9.578 -6.967 -7.148 1.00 85.06 96 LEU A N 1
ATOM 764 C CA . LEU A 1 96 ? 8.852 -8.237 -7.257 1.00 85.06 96 LEU A CA 1
ATOM 765 C C . LEU A 1 96 ? 9.390 -9.294 -6.281 1.00 85.06 96 LEU A C 1
ATOM 767 O O . LEU A 1 96 ? 8.607 -10.015 -5.673 1.00 85.06 96 LEU A O 1
ATOM 771 N N . ARG A 1 97 ? 10.712 -9.355 -6.073 1.00 85.56 97 ARG A N 1
ATOM 772 C CA . ARG A 1 97 ? 11.327 -10.267 -5.092 1.00 85.56 97 ARG A CA 1
ATOM 773 C C . ARG A 1 97 ? 10.994 -9.917 -3.640 1.00 85.56 97 ARG A C 1
ATOM 775 O O . ARG A 1 97 ? 11.026 -10.809 -2.801 1.00 85.56 97 ARG A O 1
ATOM 782 N N . LEU A 1 98 ? 10.678 -8.654 -3.339 1.00 86.50 98 LEU A N 1
ATOM 783 C CA . LEU A 1 98 ? 10.229 -8.235 -2.004 1.00 86.50 98 LEU A CA 1
ATOM 784 C C . LEU A 1 98 ? 8.798 -8.689 -1.689 1.00 86.50 98 LEU A C 1
ATOM 786 O O . LEU A 1 98 ? 8.408 -8.669 -0.526 1.00 86.50 98 LEU A O 1
ATOM 790 N N . CYS A 1 99 ? 8.028 -9.101 -2.699 1.00 85.94 99 CYS A N 1
ATOM 791 C CA . CYS A 1 99 ? 6.609 -9.419 -2.568 1.00 85.94 99 CYS A CA 1
ATOM 792 C C . CYS A 1 99 ? 6.342 -10.906 -2.896 1.00 85.94 99 CYS A C 1
ATOM 794 O O . CYS A 1 99 ? 5.739 -11.210 -3.926 1.00 85.94 99 CYS A O 1
ATOM 796 N N . PRO A 1 100 ? 6.785 -11.863 -2.056 1.00 81.31 100 PRO A N 1
ATOM 797 C CA . PRO A 1 100 ? 6.617 -13.295 -2.325 1.00 81.31 100 PRO A CA 1
ATOM 798 C C . PRO A 1 100 ? 5.155 -13.766 -2.251 1.00 81.31 100 PRO A C 1
ATOM 800 O O . PRO A 1 100 ? 4.807 -14.769 -2.867 1.00 81.31 100 PRO A O 1
ATOM 803 N N . HIS A 1 101 ? 4.292 -13.050 -1.523 1.00 81.06 101 HIS A N 1
ATOM 804 C CA . HIS A 1 101 ? 2.886 -13.408 -1.298 1.00 81.06 101 HIS A CA 1
ATOM 805 C C . HIS A 1 101 ? 1.909 -12.707 -2.258 1.00 81.06 101 HIS A C 1
ATOM 807 O O . HIS A 1 101 ? 0.734 -12.522 -1.937 1.00 81.06 101 HIS A O 1
ATOM 813 N N . LEU A 1 102 ? 2.378 -12.319 -3.449 1.00 83.44 102 LEU A N 1
ATOM 814 C CA . LEU A 1 102 ? 1.519 -11.736 -4.478 1.00 83.44 102 LEU A CA 1
ATOM 815 C C . LEU A 1 102 ? 0.419 -12.722 -4.897 1.00 83.44 102 LEU A C 1
ATOM 817 O O . LEU A 1 102 ? 0.682 -13.855 -5.290 1.00 83.44 102 LEU A O 1
ATOM 821 N N . VAL A 1 103 ? -0.822 -12.247 -4.847 1.00 85.38 103 VAL A N 1
ATOM 822 C CA . VAL A 1 103 ? -2.035 -12.941 -5.300 1.00 85.38 103 VAL A CA 1
ATOM 823 C C . VAL A 1 103 ? -2.377 -12.537 -6.734 1.00 85.38 103 VAL A C 1
ATOM 825 O O . VAL A 1 103 ? -2.809 -13.368 -7.531 1.00 85.38 103 VAL A O 1
ATOM 828 N N . SER A 1 104 ? -2.175 -11.260 -7.067 1.00 82.19 104 SER A N 1
ATOM 829 C CA . SER A 1 104 ? -2.482 -10.690 -8.380 1.00 82.19 104 SER A CA 1
ATOM 830 C C . SER A 1 104 ? -1.306 -9.860 -8.877 1.00 82.19 104 SER A C 1
ATOM 832 O O . SER A 1 104 ? -0.827 -8.965 -8.179 1.00 82.19 104 SER A O 1
ATOM 834 N N . LEU A 1 105 ? -0.869 -10.112 -10.107 1.00 84.31 105 LEU A N 1
ATOM 835 C CA . LEU A 1 105 ? 0.163 -9.321 -10.765 1.00 84.31 105 LEU A CA 1
ATOM 836 C C . LEU A 1 105 ? -0.308 -8.930 -12.154 1.00 84.31 105 LEU A C 1
ATOM 838 O O . LEU A 1 105 ? -0.527 -9.775 -13.015 1.00 84.31 105 LEU A O 1
ATOM 842 N N . SER A 1 106 ? -0.411 -7.629 -12.375 1.00 82.19 106 SER A N 1
ATOM 843 C CA . SER A 1 106 ? -0.762 -7.060 -13.662 1.00 82.19 106 SER A CA 1
ATOM 844 C C . SER A 1 106 ? 0.389 -6.201 -14.154 1.00 82.19 106 SER A C 1
ATOM 846 O O . SER A 1 106 ? 0.920 -5.346 -13.450 1.00 82.19 106 SER A O 1
ATOM 848 N N . LEU A 1 107 ? 0.802 -6.425 -15.388 1.00 81.00 107 LEU A N 1
ATOM 849 C CA . LEU A 1 107 ? 1.917 -5.704 -15.970 1.00 81.00 107 LEU A CA 1
ATOM 850 C C . LEU A 1 107 ? 1.413 -5.022 -17.236 1.00 81.00 107 LEU A C 1
ATOM 852 O O . LEU A 1 107 ? 0.987 -5.676 -18.186 1.00 81.00 107 LEU A O 1
ATOM 856 N N . GLY A 1 108 ? 1.419 -3.692 -17.220 1.00 72.38 108 GLY A N 1
ATOM 857 C CA . GLY A 1 108 ? 1.083 -2.879 -18.378 1.00 72.38 108 GLY A CA 1
ATOM 858 C C . GLY A 1 108 ? 2.236 -2.944 -19.366 1.00 72.38 108 GLY A C 1
ATOM 859 O O . GLY A 1 108 ? 3.125 -2.100 -19.317 1.00 72.38 108 GLY A O 1
ATOM 860 N N . PHE A 1 109 ? 2.271 -3.974 -20.209 1.00 66.62 109 PHE A N 1
ATOM 861 C CA . PHE A 1 109 ? 3.283 -4.105 -21.249 1.00 66.62 109 PHE A CA 1
ATOM 862 C C . PHE A 1 109 ? 2.808 -3.514 -22.565 1.00 66.62 109 PHE A C 1
ATOM 864 O O . PHE A 1 109 ? 1.704 -3.777 -23.034 1.00 66.62 109 PHE A O 1
ATOM 871 N N . ILE A 1 110 ? 3.729 -2.814 -23.209 1.00 55.34 110 ILE A N 1
ATOM 872 C CA . ILE A 1 110 ? 3.772 -2.708 -24.659 1.00 55.34 110 ILE A CA 1
ATOM 873 C C . ILE A 1 110 ? 4.967 -3.577 -25.044 1.00 55.34 110 ILE A C 1
ATOM 875 O O . ILE A 1 110 ? 6.053 -3.402 -24.497 1.00 55.34 110 ILE A O 1
ATOM 879 N N . MET A 1 111 ? 4.708 -4.605 -25.847 1.00 55.75 111 MET A N 1
ATOM 880 C CA . MET A 1 111 ? 5.612 -5.710 -26.201 1.00 55.75 111 MET A CA 1
ATOM 881 C C . MET A 1 111 ? 7.079 -5.300 -26.483 1.00 55.75 111 MET A C 1
ATOM 883 O O . MET A 1 111 ? 7.289 -4.220 -27.036 1.00 55.75 111 MET A O 1
ATOM 887 N N . PRO A 1 112 ? 8.087 -6.174 -26.231 1.00 57.75 112 PRO A N 1
ATOM 888 C CA . PRO A 1 112 ? 8.004 -7.532 -25.686 1.00 57.75 112 PRO A CA 1
ATOM 889 C C . PRO A 1 112 ? 8.385 -7.630 -24.194 1.00 57.75 112 PRO A C 1
ATOM 891 O O . PRO A 1 112 ? 9.074 -6.778 -23.632 1.00 57.75 112 PRO A O 1
ATOM 894 N N . LEU A 1 113 ? 7.926 -8.713 -23.560 1.00 57.03 113 LEU A N 1
ATOM 895 C CA . LEU A 1 113 ? 8.184 -9.060 -22.160 1.00 57.03 113 LEU A CA 1
ATOM 896 C C . LEU A 1 113 ? 9.703 -9.148 -21.880 1.00 57.03 113 LEU A C 1
ATOM 898 O O . LEU A 1 113 ? 10.397 -9.880 -22.589 1.00 57.03 113 LEU A O 1
ATOM 902 N N . PRO A 1 114 ? 10.247 -8.469 -20.852 1.00 59.06 114 PRO A N 1
ATOM 903 C CA . PRO A 1 114 ? 11.657 -8.600 -20.497 1.00 59.06 114 PRO A CA 1
ATOM 904 C C . PRO A 1 114 ? 11.986 -10.047 -20.109 1.00 59.06 114 PRO A C 1
ATOM 906 O O . PRO A 1 114 ? 11.381 -10.606 -19.193 1.00 59.06 114 PRO A O 1
ATOM 909 N N . THR A 1 115 ? 12.985 -10.643 -20.760 1.00 62.03 115 THR A N 1
ATOM 910 C CA . THR A 1 115 ? 13.419 -12.042 -20.571 1.00 62.03 115 THR A CA 1
ATOM 911 C C . THR A 1 115 ? 13.791 -12.399 -19.125 1.00 62.03 115 THR A C 1
ATOM 913 O O . THR A 1 115 ? 13.718 -13.563 -18.745 1.00 62.03 115 THR A O 1
ATOM 916 N N . GLY A 1 116 ? 14.129 -11.412 -18.287 1.00 61.31 116 GLY A N 1
ATOM 917 C CA . GLY A 1 116 ? 14.457 -11.606 -16.868 1.00 61.31 116 GLY A CA 1
ATOM 918 C C . GLY A 1 116 ? 13.267 -11.660 -15.899 1.00 61.31 116 GLY A C 1
ATOM 919 O O . GLY A 1 116 ? 13.468 -11.998 -14.735 1.00 61.31 116 GLY A O 1
ATOM 920 N N . ILE A 1 117 ? 12.042 -11.341 -16.339 1.00 63.47 117 ILE A N 1
ATOM 921 C CA . ILE A 1 117 ? 10.848 -11.346 -15.470 1.00 63.47 117 ILE A CA 1
ATOM 922 C C . ILE A 1 117 ? 10.237 -12.748 -15.354 1.00 63.47 117 ILE A C 1
ATOM 924 O O . ILE A 1 117 ? 9.770 -13.121 -14.282 1.00 63.47 117 ILE A O 1
ATOM 928 N N . LEU A 1 118 ? 10.302 -13.556 -16.416 1.00 61.44 118 LEU A N 1
ATOM 929 C CA . LEU A 1 118 ? 9.775 -14.926 -16.448 1.00 61.44 118 LEU A CA 1
ATOM 930 C C . LEU A 1 118 ? 10.239 -15.823 -15.282 1.00 61.44 118 LEU A C 1
ATOM 932 O O . LEU A 1 118 ? 9.379 -16.440 -14.657 1.00 61.44 118 LEU A O 1
ATOM 936 N N . PRO A 1 119 ? 11.535 -15.886 -14.916 1.00 61.03 119 PRO A N 1
ATOM 937 C CA . PRO A 1 119 ? 11.961 -16.698 -13.775 1.00 61.03 119 PRO A CA 1
ATOM 938 C C . PRO A 1 119 ? 11.454 -16.162 -12.427 1.00 61.03 119 PRO A C 1
ATOM 940 O O . PRO A 1 119 ? 11.260 -16.942 -11.501 1.00 61.03 119 PRO A O 1
ATOM 943 N N . VAL A 1 120 ? 11.204 -14.853 -12.308 1.00 60.72 120 VAL A N 1
ATOM 944 C CA . VAL A 1 120 ? 10.610 -14.256 -11.098 1.00 60.72 120 VAL A CA 1
ATOM 945 C C . VAL A 1 120 ? 9.119 -14.591 -11.016 1.00 60.72 120 VAL A C 1
ATOM 947 O O . VAL A 1 120 ? 8.634 -14.938 -9.946 1.00 60.72 120 VAL A O 1
ATOM 950 N N . LEU A 1 121 ? 8.412 -14.574 -12.151 1.00 60.31 121 LEU A N 1
ATOM 951 C CA . LEU A 1 121 ? 7.012 -15.001 -12.247 1.00 60.31 121 LEU A CA 1
ATOM 952 C C . LEU A 1 121 ? 6.837 -16.492 -11.942 1.00 60.31 121 LEU A C 1
ATOM 954 O O . LEU A 1 121 ? 5.879 -16.868 -11.276 1.00 60.31 121 LEU A O 1
ATOM 958 N N . ALA A 1 122 ? 7.777 -17.334 -12.380 1.00 57.56 122 ALA A N 1
ATOM 959 C CA . ALA A 1 122 ? 7.753 -18.771 -12.113 1.00 57.56 122 ALA A CA 1
ATOM 960 C C . ALA A 1 122 ? 7.837 -19.105 -10.609 1.00 57.56 122 ALA A C 1
ATOM 962 O O . ALA A 1 122 ? 7.329 -20.140 -10.185 1.00 57.56 122 ALA A O 1
ATOM 963 N N . GLY A 1 123 ? 8.434 -18.223 -9.797 1.00 57.78 123 GLY A N 1
ATOM 964 C CA . GLY A 1 123 ? 8.463 -18.345 -8.336 1.00 57.78 123 GLY A CA 1
ATOM 965 C C . GLY A 1 123 ? 7.168 -17.917 -7.633 1.00 57.78 123 GLY A C 1
ATOM 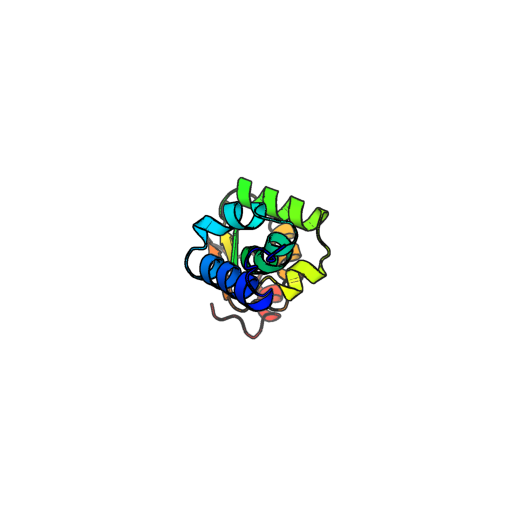966 O O . GLY A 1 123 ? 6.996 -18.215 -6.455 1.00 57.78 123 GLY A O 1
ATOM 967 N N . LEU A 1 124 ? 6.243 -17.257 -8.335 1.00 59.38 124 LEU A N 1
ATOM 968 C CA . LEU A 1 124 ? 4.982 -16.732 -7.799 1.00 59.38 124 LEU A CA 1
ATOM 969 C C . LEU A 1 124 ? 3.808 -17.668 -8.147 1.00 59.38 124 LEU A C 1
ATOM 971 O O . LEU A 1 124 ? 2.783 -17.244 -8.677 1.00 59.38 124 LEU A O 1
ATOM 975 N N . LEU A 1 125 ? 3.980 -18.965 -7.869 1.00 51.50 125 LEU A N 1
ATOM 976 C CA . LEU A 1 125 ? 3.172 -20.112 -8.330 1.00 51.50 125 LEU A CA 1
ATOM 977 C C . LEU A 1 125 ? 1.664 -20.097 -7.976 1.00 51.50 125 LEU A C 1
ATOM 979 O O . LEU A 1 125 ? 0.972 -21.078 -8.244 1.00 51.50 125 LEU A O 1
ATOM 983 N N . HIS A 1 126 ? 1.129 -19.028 -7.380 1.00 53.34 126 HIS A N 1
ATOM 984 C CA . HIS A 1 126 ? -0.298 -18.860 -7.050 1.00 53.34 126 HIS A CA 1
ATOM 985 C C . HIS A 1 126 ? -0.931 -17.598 -7.661 1.00 53.34 126 HIS A C 1
ATOM 987 O O . HIS A 1 126 ? -2.096 -17.302 -7.391 1.00 53.34 126 HIS A O 1
ATOM 993 N N . VAL A 1 127 ? -0.198 -16.856 -8.494 1.00 48.94 127 VAL A N 1
ATOM 994 C CA . VAL A 1 127 ? -0.698 -15.616 -9.090 1.00 48.94 127 VAL A CA 1
ATOM 995 C C . VAL A 1 127 ? -1.702 -15.925 -10.197 1.00 48.94 127 VAL A C 1
ATOM 997 O O . VAL A 1 127 ? -1.355 -16.523 -11.217 1.00 48.94 127 VAL A O 1
ATOM 1000 N N . ARG A 1 128 ? -2.953 -15.485 -10.019 1.00 45.62 128 ARG A N 1
ATOM 1001 C CA . ARG A 1 128 ? -3.903 -15.394 -11.135 1.00 45.62 128 ARG A CA 1
ATOM 1002 C C . ARG A 1 128 ? -3.499 -14.187 -11.989 1.00 45.62 128 ARG A C 1
ATOM 1004 O O . ARG A 1 128 ? -3.458 -13.070 -11.474 1.00 45.62 128 ARG A O 1
ATOM 1011 N N . MET A 1 129 ? -3.137 -14.446 -13.247 1.00 42.88 129 MET A N 1
ATOM 1012 C CA . MET A 1 129 ? -2.927 -13.416 -14.277 1.00 42.88 129 MET A CA 1
ATOM 1013 C C . MET A 1 129 ? -4.255 -12.864 -14.780 1.00 42.88 129 MET A C 1
ATOM 1015 O O . MET A 1 129 ? -5.216 -13.662 -14.876 1.00 42.88 129 MET A O 1
#

pLDDT: mean 83.29, std 13.52, range [42.88, 96.25]

Radius of gyration: 17.57 Å; chains: 1; bounding box: 36×34×62 Å

Sequence (129 aa):
MDAEPALPLDLEREIFETAALLYPGTLPTLLRVSRRVLVWIEPLLYRALRIDSPKTAAAIERAMELKPSSFFSDNVQSLYISSYCGWPNQTRCTFLRLCPHLVSLSLGFIMPLPTGILPVLAGLLHVRM

Organism: NCBI:txid1033252